Protein AF-A0A8T4P2S6-F1 (afdb_monomer_lite)

Structure (mmCIF, N/CA/C/O backbone):
data_AF-A0A8T4P2S6-F1
#
_entry.id   AF-A0A8T4P2S6-F1
#
loop_
_atom_site.group_PDB
_atom_site.id
_atom_site.type_symbol
_atom_site.label_atom_id
_atom_site.label_alt_id
_atom_site.label_comp_id
_atom_site.label_asym_id
_atom_site.label_entity_id
_atom_site.label_seq_id
_atom_site.pdbx_PDB_ins_code
_atom_site.Cartn_x
_atom_site.Cartn_y
_atom_site.Cartn_z
_atom_site.occupancy
_atom_site.B_iso_or_equiv
_atom_site.auth_seq_id
_atom_site.auth_comp_id
_atom_site.auth_asym_id
_atom_site.auth_atom_id
_atom_site.pdbx_PDB_model_num
ATOM 1 N N . MET A 1 1 ? 9.655 13.854 -44.302 1.00 49.25 1 MET A N 1
ATOM 2 C CA . MET A 1 1 ? 9.286 13.440 -42.933 1.00 49.25 1 MET A CA 1
ATOM 3 C C . MET A 1 1 ? 10.532 13.595 -42.087 1.00 49.25 1 MET A C 1
ATOM 5 O O . MET A 1 1 ? 11.585 13.155 -42.542 1.00 49.25 1 MET A O 1
ATOM 9 N N . LYS A 1 2 ? 10.477 14.358 -40.995 1.00 41.34 2 LYS A N 1
ATOM 10 C CA . LYS A 1 2 ? 11.688 14.707 -40.247 1.00 41.34 2 LYS A CA 1
ATOM 11 C C . LYS A 1 2 ? 11.998 13.575 -39.252 1.00 41.34 2 LYS A C 1
ATOM 13 O O . LYS A 1 2 ? 11.067 12.975 -38.727 1.00 41.34 2 LYS A O 1
ATOM 18 N N . PRO A 1 3 ? 13.275 13.255 -38.982 1.00 55.56 3 PRO A N 1
ATOM 19 C CA . PRO A 1 3 ? 13.652 12.134 -38.108 1.00 55.56 3 PRO A CA 1
ATOM 20 C C . PRO A 1 3 ? 13.207 12.306 -36.641 1.00 55.56 3 PRO A C 1
ATOM 22 O O . PRO A 1 3 ? 13.249 11.355 -35.868 1.00 55.56 3 PRO A O 1
ATOM 25 N N . GLU A 1 4 ? 12.746 13.500 -36.269 1.00 52.81 4 GLU A N 1
ATOM 26 C CA . GLU A 1 4 ? 12.173 13.837 -34.961 1.00 52.81 4 GLU A CA 1
ATOM 27 C C . GLU A 1 4 ? 10.780 13.220 -34.707 1.00 52.81 4 GLU A C 1
ATOM 29 O O . GLU A 1 4 ? 10.389 13.069 -33.550 1.00 52.81 4 GLU A O 1
ATOM 34 N N . ASP A 1 5 ? 10.082 12.741 -35.745 1.00 48.00 5 ASP A N 1
ATOM 35 C CA . ASP A 1 5 ? 8.752 12.118 -35.619 1.00 48.00 5 ASP A CA 1
ATOM 36 C C . ASP A 1 5 ? 8.790 10.681 -35.039 1.00 48.00 5 ASP A C 1
ATOM 38 O O . ASP A 1 5 ? 7.753 10.127 -34.676 1.00 48.00 5 ASP A O 1
ATOM 42 N N . PHE A 1 6 ? 9.974 10.065 -34.902 1.00 50.38 6 PHE A N 1
ATOM 43 C CA . PHE A 1 6 ? 10.135 8.715 -34.332 1.00 50.38 6 PHE A CA 1
ATOM 44 C C . PHE A 1 6 ? 10.319 8.697 -32.805 1.00 50.38 6 PHE A C 1
ATOM 46 O O . PHE A 1 6 ? 10.401 7.625 -32.206 1.00 50.38 6 PHE A O 1
ATOM 53 N N . LEU A 1 7 ? 10.342 9.859 -32.145 1.00 44.91 7 LEU A N 1
ATOM 54 C CA . LEU A 1 7 ? 10.427 9.965 -30.684 1.00 44.91 7 LEU A CA 1
ATOM 55 C C . LEU A 1 7 ? 9.043 9.853 -30.032 1.00 44.91 7 LEU A C 1
ATOM 57 O O . LEU A 1 7 ? 8.624 10.706 -29.254 1.00 44.91 7 LEU A O 1
ATOM 61 N N . HIS A 1 8 ? 8.309 8.785 -30.326 1.00 44.59 8 HIS A N 1
ATOM 62 C CA . HIS A 1 8 ? 7.181 8.401 -29.486 1.00 44.59 8 HIS A CA 1
ATOM 63 C C . HIS A 1 8 ? 7.714 7.567 -28.325 1.00 44.59 8 HIS A C 1
ATOM 65 O O . HIS A 1 8 ? 7.763 6.340 -28.369 1.00 44.59 8 HIS A O 1
ATOM 71 N N . ASN A 1 9 ? 8.128 8.261 -27.264 1.00 54.31 9 ASN A N 1
ATOM 72 C CA . ASN A 1 9 ? 8.286 7.660 -25.949 1.00 54.31 9 ASN A CA 1
ATOM 73 C C . ASN A 1 9 ? 6.871 7.320 -25.453 1.00 54.31 9 ASN A C 1
ATOM 75 O O . ASN A 1 9 ? 6.226 8.116 -24.772 1.00 54.31 9 ASN A O 1
ATOM 79 N N . VAL A 1 10 ? 6.327 6.189 -25.910 1.00 50.19 10 VAL A N 1
ATOM 80 C CA . VAL A 1 10 ? 4.981 5.753 -25.538 1.00 50.19 10 VAL A CA 1
ATOM 81 C C . VAL A 1 10 ? 5.060 5.201 -24.119 1.00 50.19 10 VAL A C 1
ATOM 83 O O . VAL A 1 10 ? 5.056 3.991 -23.897 1.00 50.19 10 VAL A O 1
ATOM 86 N N . GLU A 1 11 ? 5.099 6.095 -23.132 1.00 55.31 11 GLU A N 1
ATOM 87 C CA . GLU A 1 11 ? 4.512 5.801 -21.831 1.00 55.31 11 GLU A CA 1
ATOM 88 C C . GLU A 1 11 ? 3.022 5.554 -22.084 1.00 55.31 11 GLU A C 1
ATOM 90 O O . GLU A 1 11 ? 2.208 6.457 -21.935 1.00 55.31 11 GLU A O 1
ATOM 95 N N . ALA A 1 12 ? 2.643 4.366 -22.564 1.00 56.56 12 ALA A N 1
ATOM 96 C CA . ALA A 1 12 ? 1.239 4.035 -22.748 1.00 56.56 12 ALA A CA 1
ATOM 97 C C . ALA A 1 12 ? 0.622 4.029 -21.344 1.00 56.56 12 ALA A C 1
ATOM 99 O O . ALA A 1 12 ? 0.983 3.152 -20.544 1.00 56.56 12 ALA A O 1
ATOM 100 N N . PRO A 1 13 ? -0.262 4.985 -20.996 1.00 57.50 13 PRO A N 1
ATOM 101 C CA . PRO A 1 13 ? -0.948 4.919 -19.726 1.00 57.50 13 PRO A CA 1
ATOM 102 C C . PRO A 1 13 ? -1.874 3.709 -19.805 1.00 57.50 13 PRO A C 1
ATOM 104 O O . PRO A 1 13 ? -2.913 3.728 -20.460 1.00 57.50 13 PRO A O 1
ATOM 107 N N . THR A 1 14 ? -1.477 2.610 -19.173 1.00 63.12 14 THR A N 1
ATOM 108 C CA . THR A 1 14 ? -2.424 1.529 -18.905 1.00 63.12 14 THR A CA 1
ATOM 109 C C . THR A 1 14 ? -3.466 2.031 -17.907 1.00 63.12 14 THR A C 1
ATOM 111 O O . THR A 1 14 ? -3.166 2.913 -17.100 1.00 63.12 14 THR A O 1
ATOM 114 N N . MET A 1 15 ? -4.693 1.507 -17.993 1.00 72.56 15 MET A N 1
ATOM 115 C CA . MET A 1 15 ? -5.820 1.967 -17.177 1.00 72.56 15 MET A CA 1
ATOM 116 C C . MET A 1 15 ? -5.438 2.103 -15.701 1.00 72.56 15 MET A C 1
ATOM 118 O O . MET A 1 15 ? -4.936 1.160 -15.087 1.00 72.56 15 MET A O 1
ATOM 122 N N . THR A 1 16 ? -5.709 3.276 -15.133 1.00 80.56 16 THR A N 1
ATOM 123 C CA . THR A 1 16 ? -5.624 3.476 -13.689 1.00 80.56 16 THR A CA 1
ATOM 124 C C . THR A 1 16 ? -6.769 2.719 -13.030 1.00 80.56 16 THR A C 1
ATOM 126 O O . THR A 1 16 ? -7.933 2.928 -13.373 1.00 80.56 16 THR A O 1
ATOM 129 N N . VAL A 1 17 ? -6.443 1.850 -12.079 1.00 83.81 17 VAL A N 1
ATOM 130 C CA . VAL A 1 17 ? -7.435 1.115 -11.293 1.00 83.81 17 VAL A CA 1
ATOM 131 C C . VAL A 1 17 ? -7.652 1.855 -9.981 1.00 83.81 17 VAL A C 1
ATOM 133 O O . VAL A 1 17 ? -6.693 2.179 -9.280 1.00 83.81 17 VAL A O 1
ATOM 136 N N . TYR A 1 18 ? -8.917 2.107 -9.656 1.00 86.25 18 TYR A N 1
ATOM 137 C CA . TYR A 1 18 ? -9.332 2.717 -8.399 1.00 86.25 18 TYR A CA 1
ATOM 138 C C . TYR A 1 18 ? -10.135 1.704 -7.592 1.00 86.25 18 TYR A C 1
ATOM 140 O O . TYR A 1 18 ? -11.139 1.180 -8.071 1.00 86.25 18 TYR A O 1
ATOM 148 N N . VAL A 1 19 ? -9.709 1.454 -6.359 1.00 86.50 19 VAL A N 1
ATOM 149 C CA . VAL A 1 19 ? -10.436 0.628 -5.395 1.00 86.50 19 VAL A CA 1
ATOM 150 C C . VAL A 1 19 ? -10.801 1.507 -4.213 1.00 86.50 19 VAL A C 1
ATOM 152 O O . VAL A 1 19 ? -9.934 2.117 -3.593 1.00 86.50 19 VAL A O 1
ATOM 155 N N . GLN A 1 20 ? -12.092 1.585 -3.905 1.00 88.00 20 GLN A N 1
ATOM 156 C CA . GLN A 1 20 ? -12.589 2.294 -2.732 1.00 88.00 20 GLN A CA 1
ATOM 157 C C . GLN A 1 20 ? -13.240 1.288 -1.795 1.00 88.00 20 GLN A C 1
ATOM 159 O O . GLN A 1 20 ? -14.138 0.547 -2.191 1.00 88.00 20 GLN A O 1
ATOM 164 N N . TYR A 1 21 ? -12.796 1.277 -0.546 1.00 88.25 21 TYR A N 1
ATOM 165 C CA . TYR A 1 21 ? -13.341 0.421 0.494 1.00 88.25 21 TYR A CA 1
ATOM 166 C C . TYR A 1 21 ? -13.721 1.255 1.714 1.00 88.25 21 TYR A C 1
ATOM 168 O O . TYR A 1 21 ? -13.020 2.192 2.096 1.00 88.25 21 TYR A O 1
ATOM 176 N N . LYS A 1 22 ? -14.849 0.914 2.335 1.00 88.94 22 LYS A N 1
ATOM 177 C CA . LYS A 1 22 ? -15.329 1.532 3.572 1.00 88.94 22 LYS A CA 1
ATOM 178 C C . LYS A 1 22 ? -15.725 0.424 4.530 1.00 88.94 22 LYS A C 1
ATOM 180 O O . LYS A 1 22 ? -16.685 -0.294 4.270 1.00 88.94 22 LYS A O 1
ATOM 185 N N . GLY A 1 23 ? -15.021 0.315 5.649 1.00 88.00 23 GLY A N 1
ATOM 186 C CA . GLY A 1 23 ? -15.255 -0.777 6.582 1.00 88.00 23 GLY A CA 1
ATOM 187 C C . GLY A 1 23 ? -14.229 -0.841 7.698 1.00 88.00 23 GLY A C 1
ATOM 188 O O . GLY A 1 23 ? -13.544 0.139 7.992 1.00 88.00 23 GLY A O 1
ATOM 189 N N . VAL A 1 24 ? -14.173 -2.010 8.326 1.00 86.44 24 VAL A N 1
ATOM 190 C CA . VAL A 1 24 ? -13.129 -2.381 9.280 1.00 86.44 24 VAL A CA 1
ATOM 191 C C . VAL A 1 24 ? -12.085 -3.199 8.527 1.00 86.44 24 VAL A C 1
ATOM 193 O O . VAL A 1 24 ? -12.445 -4.032 7.692 1.00 86.44 24 VAL A O 1
ATOM 196 N N . PHE A 1 25 ? -10.815 -2.917 8.774 1.00 85.69 25 PHE A N 1
ATOM 197 C CA . PHE A 1 25 ? -9.672 -3.551 8.134 1.00 85.69 25 PHE A CA 1
ATOM 198 C C . PHE A 1 25 ? -8.473 -3.564 9.084 1.00 85.69 25 PHE A C 1
ATOM 200 O O . PHE A 1 25 ? -8.347 -2.725 9.978 1.00 85.69 25 PHE A O 1
ATOM 207 N N . ASP A 1 26 ? -7.582 -4.523 8.877 1.00 86.00 26 ASP A N 1
ATOM 208 C CA . ASP A 1 26 ? -6.277 -4.551 9.521 1.00 86.00 26 ASP A CA 1
ATOM 209 C C . ASP A 1 26 ? -5.246 -3.932 8.567 1.00 86.00 26 ASP A C 1
ATOM 211 O O . ASP A 1 26 ? -5.060 -4.401 7.443 1.00 86.00 26 ASP A O 1
ATOM 215 N N . MET A 1 27 ? -4.606 -2.841 8.997 1.00 81.12 27 MET A N 1
ATOM 216 C CA . MET A 1 27 ? -3.602 -2.148 8.186 1.00 81.12 27 MET A CA 1
ATOM 217 C C . MET A 1 27 ? -2.355 -3.003 7.968 1.00 81.12 27 MET A C 1
ATOM 219 O O . MET A 1 27 ? -1.780 -2.953 6.884 1.00 81.12 27 MET A O 1
ATOM 223 N N . GLN A 1 28 ? -1.954 -3.796 8.965 1.00 84.69 28 GLN A N 1
ATOM 224 C CA . GLN A 1 28 ? -0.780 -4.660 8.864 1.00 84.69 28 GLN A CA 1
ATOM 225 C C . GLN A 1 28 ? -1.002 -5.725 7.785 1.00 84.69 28 GLN A C 1
ATOM 227 O O . GLN A 1 28 ? -0.194 -5.870 6.870 1.00 84.69 28 GLN A O 1
ATOM 232 N N . GLU A 1 29 ? -2.151 -6.398 7.844 1.00 86.50 29 GLU A N 1
ATOM 233 C CA . GLU A 1 29 ? -2.535 -7.437 6.883 1.00 86.50 29 GLU A CA 1
ATOM 234 C C . GLU A 1 29 ? -2.699 -6.874 5.463 1.00 86.50 29 GLU A C 1
ATOM 236 O O . GLU A 1 29 ? -2.297 -7.508 4.484 1.00 86.50 29 GLU A O 1
ATOM 241 N N . LEU A 1 30 ? -3.237 -5.655 5.333 1.00 84.94 30 LEU A N 1
ATOM 242 C CA . LEU A 1 30 ? -3.338 -4.966 4.047 1.00 84.94 30 LEU A CA 1
ATOM 243 C C . LEU A 1 30 ? -1.954 -4.729 3.425 1.00 84.94 30 LEU A C 1
ATOM 245 O O . LEU A 1 30 ? -1.763 -5.023 2.243 1.00 84.94 30 LEU A O 1
ATOM 249 N N . TYR A 1 31 ? -0.984 -4.228 4.199 1.00 83.31 31 TYR A N 1
ATOM 250 C CA . TYR A 1 31 ? 0.376 -4.009 3.698 1.00 83.31 31 TYR A CA 1
ATOM 251 C C . TYR A 1 31 ? 1.063 -5.307 3.299 1.00 83.31 31 TYR A C 1
ATOM 253 O O . TYR A 1 31 ? 1.660 -5.370 2.223 1.00 83.31 31 TYR A O 1
ATOM 261 N N . GLU A 1 32 ? 0.950 -6.342 4.129 1.00 87.75 32 GLU A N 1
ATOM 262 C CA . GLU A 1 32 ? 1.520 -7.660 3.849 1.00 87.75 32 GLU A CA 1
ATOM 263 C C . GLU A 1 32 ? 0.927 -8.257 2.574 1.00 87.75 32 GLU A C 1
ATOM 265 O O . GLU A 1 32 ? 1.673 -8.677 1.692 1.00 87.75 32 GLU A O 1
ATOM 270 N N . THR A 1 33 ? -0.395 -8.180 2.406 1.00 87.88 33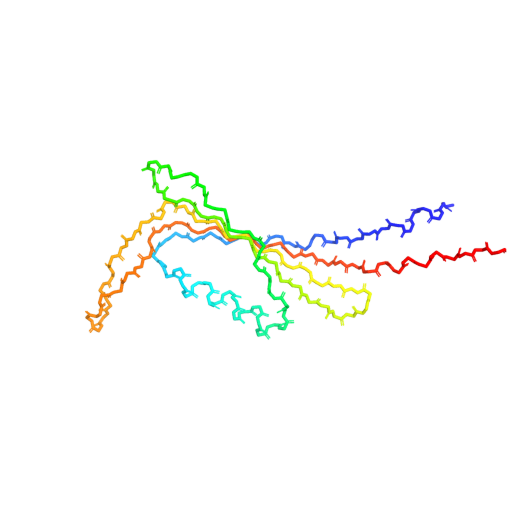 THR A N 1
ATOM 271 C CA . THR A 1 33 ? -1.085 -8.678 1.207 1.00 87.88 33 THR A CA 1
ATOM 272 C C . THR A 1 33 ? -0.603 -7.970 -0.061 1.00 87.88 33 THR A C 1
ATOM 274 O O . THR A 1 33 ? -0.366 -8.611 -1.087 1.00 87.88 33 THR A O 1
ATOM 277 N N . ILE A 1 34 ? -0.423 -6.646 -0.009 1.00 84.88 34 ILE A N 1
ATOM 278 C CA . ILE A 1 34 ? 0.060 -5.859 -1.153 1.00 84.88 34 ILE A CA 1
ATOM 279 C C . ILE A 1 34 ? 1.524 -6.195 -1.458 1.00 84.88 34 ILE A C 1
ATOM 281 O O . ILE A 1 34 ? 1.877 -6.437 -2.616 1.00 84.88 34 ILE A O 1
ATOM 285 N N . ALA A 1 35 ? 2.375 -6.249 -0.433 1.00 83.81 35 ALA A N 1
ATOM 286 C CA . ALA A 1 35 ? 3.783 -6.595 -0.586 1.00 83.81 35 ALA A CA 1
ATOM 287 C C . ALA A 1 35 ? 3.956 -8.014 -1.151 1.00 83.81 35 ALA A C 1
ATOM 289 O O . ALA A 1 35 ? 4.741 -8.224 -2.081 1.00 83.81 35 ALA A O 1
ATOM 290 N N . ASP A 1 36 ? 3.186 -8.977 -0.647 1.00 87.56 36 ASP A N 1
ATOM 291 C CA . ASP A 1 36 ? 3.205 -10.363 -1.100 1.00 87.56 36 ASP A CA 1
ATOM 292 C C . ASP A 1 36 ? 2.683 -10.500 -2.530 1.00 87.56 36 ASP A C 1
ATOM 294 O O . ASP A 1 36 ? 3.290 -11.223 -3.324 1.00 87.56 36 ASP A O 1
ATOM 298 N N . PHE A 1 37 ? 1.641 -9.755 -2.913 1.00 85.94 37 PHE A N 1
ATOM 299 C CA . PHE A 1 37 ? 1.162 -9.714 -4.296 1.00 85.94 37 PHE A CA 1
ATOM 300 C C . PHE A 1 37 ? 2.277 -9.302 -5.271 1.00 85.94 37 PHE A C 1
ATOM 302 O O . PHE A 1 37 ? 2.519 -9.983 -6.275 1.00 85.94 37 PHE A O 1
ATOM 309 N N . PHE A 1 38 ? 3.014 -8.228 -4.967 1.00 84.81 38 PHE A N 1
ATOM 310 C CA . PHE A 1 38 ? 4.123 -7.783 -5.817 1.00 84.81 38 PHE A CA 1
ATOM 311 C C . PHE A 1 38 ? 5.320 -8.741 -5.779 1.00 84.81 38 PHE A C 1
ATOM 313 O O . PHE A 1 38 ? 5.922 -9.005 -6.829 1.00 84.81 38 PHE A O 1
ATOM 320 N N . ARG A 1 39 ? 5.623 -9.326 -4.614 1.00 85.44 39 ARG A N 1
ATOM 321 C CA . ARG A 1 39 ? 6.696 -10.318 -4.451 1.00 85.44 39 ARG A CA 1
ATOM 322 C C . ARG A 1 39 ? 6.424 -11.582 -5.271 1.00 85.44 39 ARG A C 1
ATOM 324 O O . ARG A 1 39 ? 7.292 -12.008 -6.031 1.00 85.44 39 ARG A O 1
ATOM 331 N N . GLN A 1 40 ? 5.213 -12.138 -5.197 1.00 88.38 40 GLN A N 1
ATOM 332 C CA . GLN A 1 40 ? 4.797 -13.318 -5.971 1.00 88.38 40 GLN A CA 1
ATOM 333 C C . GLN A 1 40 ? 4.873 -13.070 -7.484 1.00 88.38 40 GLN A C 1
ATOM 335 O O . GLN A 1 40 ? 5.229 -13.958 -8.259 1.00 88.38 40 GLN A O 1
ATOM 340 N N . LYS A 1 41 ? 4.590 -11.838 -7.921 1.00 83.94 41 LYS A N 1
ATOM 341 C CA . LYS A 1 41 ? 4.666 -11.428 -9.331 1.00 83.94 41 LYS A CA 1
ATOM 342 C C . LYS A 1 41 ? 6.082 -11.042 -9.794 1.00 83.94 41 LYS A C 1
ATOM 344 O O . LYS A 1 41 ? 6.239 -10.613 -10.943 1.00 83.94 41 LYS A O 1
ATOM 349 N N . LYS A 1 42 ? 7.100 -11.234 -8.942 1.00 84.31 42 LYS A N 1
ATOM 350 C CA . LYS A 1 42 ? 8.521 -10.919 -9.184 1.00 84.31 42 LYS A CA 1
ATOM 351 C C . LYS A 1 42 ? 8.78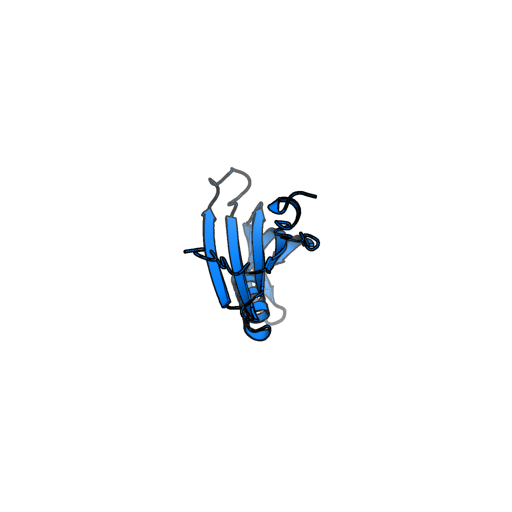4 -9.437 -9.481 1.00 84.31 42 LYS A C 1
ATOM 353 O O . LYS A 1 42 ? 9.691 -9.108 -10.245 1.00 84.31 42 LYS A O 1
ATOM 358 N N . PHE A 1 43 ? 7.990 -8.537 -8.904 1.00 85.06 43 PHE A N 1
ATOM 359 C CA . PHE A 1 43 ? 8.290 -7.108 -8.933 1.00 85.06 43 PHE A CA 1
ATOM 360 C C . PHE A 1 43 ? 9.254 -6.756 -7.796 1.00 85.06 43 PHE A C 1
ATOM 362 O O . PHE A 1 43 ? 9.144 -7.272 -6.685 1.00 85.06 43 PHE A O 1
ATOM 369 N N . LYS A 1 44 ? 10.188 -5.845 -8.066 1.00 83.12 44 LYS A N 1
ATOM 370 C CA . LYS A 1 44 ? 10.973 -5.168 -7.034 1.00 83.12 44 LYS A CA 1
ATOM 371 C C . LYS A 1 44 ? 10.094 -4.090 -6.412 1.00 83.12 44 LYS A C 1
ATOM 373 O O . LYS A 1 44 ? 9.718 -3.148 -7.104 1.00 83.12 44 LYS A O 1
ATOM 378 N N . PHE A 1 45 ? 9.738 -4.267 -5.147 1.00 82.12 45 PHE A N 1
ATOM 379 C CA . PHE A 1 45 ? 8.860 -3.369 -4.407 1.00 82.12 45 PHE A CA 1
ATOM 380 C C . PHE A 1 45 ? 9.685 -2.329 -3.645 1.00 82.12 45 PHE A C 1
ATOM 382 O O . PHE A 1 45 ? 10.594 -2.686 -2.898 1.00 82.12 45 PHE A O 1
ATOM 389 N N . TYR A 1 46 ? 9.367 -1.057 -3.848 1.00 82.88 46 TYR A N 1
ATOM 390 C CA . TYR A 1 46 ? 10.015 0.089 -3.230 1.00 82.88 46 TYR A CA 1
ATOM 391 C C . TYR A 1 46 ? 8.964 0.940 -2.524 1.00 82.88 46 TYR A C 1
ATOM 393 O O . TYR A 1 46 ? 7.985 1.377 -3.129 1.00 82.88 46 TYR A O 1
ATOM 401 N N . GLU A 1 47 ? 9.180 1.213 -1.247 1.00 80.50 47 GLU A N 1
ATOM 402 C CA . GLU A 1 47 ? 8.388 2.186 -0.504 1.00 80.50 47 GLU A CA 1
ATOM 403 C C . GLU A 1 47 ? 8.965 3.578 -0.766 1.00 80.50 47 GLU A C 1
ATOM 405 O O . GLU A 1 47 ? 10.121 3.851 -0.442 1.00 80.50 47 GLU A O 1
ATOM 410 N N . LYS A 1 48 ? 8.199 4.443 -1.438 1.00 76.88 48 LYS A N 1
ATOM 411 C CA . LYS A 1 48 ? 8.691 5.762 -1.855 1.00 76.88 48 LYS A CA 1
ATOM 412 C C . LYS A 1 48 ? 8.444 6.829 -0.811 1.00 76.88 48 LYS A C 1
ATOM 414 O O . LYS A 1 48 ? 9.332 7.631 -0.533 1.00 76.88 48 LYS A O 1
ATOM 419 N N . GLN A 1 49 ? 7.221 6.904 -0.300 1.00 75.12 49 GLN A N 1
ATOM 420 C CA . GLN A 1 49 ? 6.853 7.989 0.593 1.00 75.12 49 GLN A CA 1
ATOM 421 C C . GLN A 1 49 ? 5.653 7.631 1.450 1.00 75.12 49 GLN A C 1
ATOM 423 O O . GLN A 1 49 ? 4.582 7.328 0.927 1.00 75.12 49 GLN A O 1
ATOM 428 N N . ASN A 1 50 ? 5.821 7.823 2.754 1.00 72.31 50 ASN A N 1
ATOM 429 C CA . ASN A 1 50 ? 4.727 7.861 3.709 1.00 72.31 50 ASN A CA 1
ATOM 430 C C . ASN A 1 50 ? 4.490 9.316 4.088 1.00 72.31 50 ASN A C 1
ATOM 432 O O . ASN A 1 50 ? 5.360 9.977 4.659 1.00 72.31 50 ASN A O 1
ATOM 436 N N . ARG A 1 51 ? 3.322 9.841 3.729 1.00 69.38 51 ARG A N 1
ATOM 437 C CA . ARG A 1 51 ? 2.893 11.182 4.111 1.00 69.38 51 ARG A CA 1
ATOM 438 C C . ARG A 1 51 ? 1.765 11.045 5.122 1.00 69.38 51 ARG A C 1
ATOM 440 O O . ARG A 1 51 ? 0.634 10.727 4.769 1.00 69.38 51 ARG A O 1
ATOM 447 N N . LEU A 1 52 ? 2.077 11.353 6.376 1.00 66.06 52 LEU A N 1
ATOM 448 C CA . LEU A 1 52 ? 1.061 11.630 7.381 1.00 66.06 52 LEU A CA 1
ATOM 449 C C . LEU A 1 52 ? 0.492 13.025 7.094 1.00 66.06 52 LEU A C 1
ATOM 451 O O . LEU A 1 52 ? 1.219 14.022 7.149 1.00 66.06 52 LEU A O 1
ATOM 455 N N . ARG A 1 53 ? -0.787 13.108 6.725 1.00 64.25 53 ARG A N 1
ATOM 456 C CA . ARG A 1 53 ? -1.467 14.402 6.589 1.00 64.25 53 ARG A CA 1
ATOM 457 C C . ARG A 1 53 ? -1.803 14.909 7.992 1.00 64.25 53 ARG A C 1
ATOM 459 O O . ARG A 1 53 ? -1.991 14.121 8.917 1.00 64.25 53 ARG A O 1
ATOM 466 N N . ARG A 1 54 ? -1.806 16.239 8.173 1.00 57.78 54 ARG A N 1
ATOM 467 C CA . ARG A 1 54 ? -2.070 16.853 9.486 1.00 57.78 54 ARG A CA 1
ATOM 468 C C . ARG A 1 54 ? -3.373 16.285 10.060 1.00 57.78 54 ARG A C 1
ATOM 470 O O . ARG A 1 54 ? -4.356 16.248 9.319 1.00 57.78 54 ARG A O 1
ATOM 477 N N . PRO A 1 55 ? -3.390 15.883 11.342 1.00 57.25 55 PRO A N 1
ATOM 478 C CA . PRO A 1 55 ? -4.587 15.350 11.968 1.00 57.25 55 PRO A CA 1
ATOM 479 C C . PRO A 1 55 ? -5.687 16.410 11.903 1.00 57.25 55 PRO A C 1
ATOM 481 O O . PRO A 1 55 ? -5.565 17.500 12.462 1.00 57.25 55 PRO A O 1
ATOM 484 N N . SER A 1 56 ? -6.731 16.098 11.147 1.00 59.47 56 SER A N 1
ATOM 485 C CA . SER A 1 56 ? -7.966 16.866 11.104 1.00 59.47 56 SER A CA 1
ATOM 486 C C . SER A 1 56 ? -8.842 16.407 12.277 1.00 59.47 56 SER A C 1
ATOM 488 O O . SER A 1 56 ? -8.719 15.253 12.697 1.00 59.47 56 SER A O 1
ATOM 490 N N . PRO A 1 57 ? -9.765 17.230 12.811 1.00 63.09 57 PRO A N 1
ATOM 491 C CA . PRO A 1 57 ? -10.718 16.794 13.841 1.00 63.09 57 PRO A CA 1
ATOM 492 C C . PRO A 1 57 ? -11.562 15.560 13.453 1.00 63.09 57 PRO A C 1
ATOM 494 O O . PRO A 1 57 ? -12.207 14.964 14.312 1.00 63.09 57 PRO A O 1
ATOM 497 N N . PHE A 1 58 ? -11.552 15.157 12.179 1.00 59.97 58 PHE A N 1
ATOM 498 C CA . PHE A 1 58 ? -12.273 13.994 11.659 1.00 59.97 58 PHE A CA 1
ATOM 499 C C . PHE A 1 58 ? -11.471 12.677 11.685 1.00 59.97 58 PHE A C 1
ATOM 501 O O . PHE A 1 58 ? -12.076 11.605 11.616 1.00 59.97 58 PHE A O 1
ATOM 508 N N . GLY A 1 59 ? -10.148 12.731 11.884 1.00 61.03 59 GLY A N 1
ATOM 509 C CA . GLY A 1 59 ? -9.282 11.554 11.989 1.00 61.03 59 GLY A CA 1
ATOM 510 C C . GLY A 1 59 ? -7.862 11.791 11.471 1.00 61.03 59 GLY A C 1
ATOM 511 O O . GLY A 1 59 ? -7.544 12.844 10.911 1.00 61.03 59 GLY A O 1
ATOM 512 N N . ALA A 1 60 ? -6.998 10.792 11.663 1.00 67.19 60 ALA A N 1
ATOM 513 C CA . ALA A 1 60 ? -5.690 10.750 11.019 1.00 67.19 60 ALA A CA 1
ATOM 514 C C . ALA A 1 60 ? -5.854 10.313 9.555 1.00 67.19 60 ALA A C 1
ATOM 516 O O . ALA A 1 60 ? -6.527 9.322 9.267 1.00 67.19 60 ALA A O 1
ATOM 517 N N . GLU A 1 61 ? -5.238 11.062 8.646 1.00 74.00 61 GLU A N 1
ATOM 518 C CA . GLU A 1 61 ? -5.164 10.738 7.224 1.00 74.00 61 GLU A CA 1
ATOM 519 C C . GLU A 1 61 ? -3.738 10.304 6.892 1.00 74.00 61 GLU A C 1
ATOM 521 O O . GLU A 1 61 ? -2.767 10.998 7.220 1.00 74.00 61 GLU A O 1
ATOM 526 N N . LEU A 1 62 ? -3.606 9.164 6.223 1.00 78.81 62 LEU A N 1
ATOM 527 C CA . LEU A 1 62 ? -2.314 8.570 5.919 1.00 78.81 62 LEU A CA 1
ATOM 528 C C . LEU A 1 62 ? -2.257 8.218 4.435 1.00 78.81 62 LEU A C 1
ATOM 530 O O . LEU A 1 62 ? -3.147 7.553 3.913 1.00 78.81 62 LEU A O 1
ATOM 534 N N . ALA A 1 63 ? -1.219 8.697 3.755 1.00 79.62 63 ALA A N 1
ATOM 535 C CA . ALA A 1 63 ? -0.968 8.393 2.355 1.00 79.62 63 ALA A CA 1
ATOM 536 C C . ALA A 1 63 ? 0.339 7.605 2.228 1.00 79.62 63 ALA A C 1
ATOM 538 O O . ALA A 1 63 ? 1.393 8.073 2.668 1.00 79.62 63 ALA A O 1
ATOM 539 N N . HIS A 1 64 ? 0.265 6.432 1.610 1.00 81.94 64 HIS A N 1
ATOM 540 C CA . HIS A 1 64 ? 1.399 5.561 1.329 1.00 81.94 64 HIS A CA 1
ATOM 541 C C . HIS A 1 64 ? 1.590 5.416 -0.169 1.00 81.94 64 HIS A C 1
ATOM 543 O O . HIS A 1 64 ? 0.691 4.975 -0.881 1.00 81.94 64 HIS A O 1
ATOM 549 N N . ASN A 1 65 ? 2.791 5.742 -0.633 1.00 83.81 65 ASN A N 1
ATOM 550 C CA . ASN A 1 65 ? 3.181 5.579 -2.022 1.00 83.81 65 ASN A CA 1
ATOM 551 C C . ASN A 1 65 ? 4.185 4.443 -2.156 1.00 83.81 65 ASN A C 1
ATOM 553 O O . ASN A 1 65 ? 5.316 4.526 -1.664 1.00 83.81 65 ASN A O 1
ATOM 557 N N . PHE A 1 66 ? 3.780 3.424 -2.902 1.00 85.00 66 PHE A N 1
ATOM 558 C CA . PHE A 1 66 ? 4.607 2.294 -3.281 1.00 85.00 66 PHE A CA 1
ATOM 559 C C . PHE A 1 66 ? 4.891 2.315 -4.774 1.00 85.00 66 PHE A C 1
ATOM 561 O O . PHE A 1 66 ? 4.044 2.675 -5.593 1.00 85.00 66 PHE A O 1
ATOM 568 N N . GLU A 1 67 ? 6.086 1.876 -5.133 1.00 85.44 67 GLU A N 1
ATOM 569 C CA . GLU A 1 67 ? 6.507 1.697 -6.509 1.00 85.44 67 GLU A CA 1
ATOM 570 C C . GLU A 1 67 ? 7.032 0.277 -6.698 1.00 85.44 67 GLU A C 1
ATOM 572 O O . GLU A 1 67 ? 7.970 -0.157 -6.039 1.00 85.44 67 GLU A O 1
ATOM 577 N N . ALA A 1 68 ? 6.434 -0.457 -7.623 1.00 84.38 68 ALA A N 1
ATOM 578 C CA . ALA A 1 68 ? 6.831 -1.802 -7.980 1.00 84.38 68 ALA A CA 1
ATOM 579 C C . ALA A 1 68 ? 7.393 -1.803 -9.404 1.00 84.38 68 ALA A C 1
ATOM 581 O O . ALA A 1 68 ? 6.698 -1.454 -10.358 1.00 84.38 68 ALA A O 1
ATOM 582 N N . ARG A 1 69 ? 8.655 -2.211 -9.562 1.00 83.88 69 ARG A N 1
ATOM 583 C CA . ARG A 1 69 ? 9.346 -2.252 -10.859 1.00 83.88 69 ARG A CA 1
ATOM 584 C C . ARG A 1 69 ? 9.649 -3.678 -11.277 1.00 83.88 69 ARG A C 1
ATOM 586 O O . ARG A 1 69 ? 10.152 -4.472 -10.483 1.00 83.88 69 ARG A O 1
ATOM 593 N N . ARG A 1 70 ? 9.398 -4.013 -12.538 1.00 83.56 70 ARG A N 1
ATOM 594 C CA . ARG A 1 70 ? 9.777 -5.302 -13.121 1.00 83.56 70 ARG A CA 1
ATOM 595 C C . ARG A 1 70 ? 10.391 -5.099 -14.494 1.00 83.56 70 ARG A C 1
ATOM 597 O O . ARG A 1 70 ? 9.695 -4.763 -15.450 1.00 83.56 70 ARG A O 1
ATOM 604 N N . LYS A 1 71 ? 11.687 -5.384 -14.589 1.00 80.56 71 LYS A N 1
ATOM 605 C CA . LYS A 1 71 ? 12.397 -5.484 -15.861 1.00 80.56 71 LYS A CA 1
ATOM 606 C C . LYS A 1 71 ? 11.999 -6.796 -16.535 1.00 80.56 71 LYS A C 1
ATOM 608 O O . LYS A 1 71 ? 12.114 -7.850 -15.911 1.00 80.56 71 LYS A O 1
ATOM 613 N N . VAL A 1 72 ? 11.468 -6.725 -17.753 1.00 77.00 72 VAL A N 1
ATOM 614 C CA . VAL A 1 72 ? 11.080 -7.922 -18.519 1.00 77.00 72 VAL A CA 1
ATOM 615 C C . VAL A 1 72 ? 12.086 -8.169 -19.639 1.00 77.00 72 VAL A C 1
ATOM 617 O O . VAL A 1 72 ? 12.533 -9.298 -19.790 1.00 77.00 72 VAL A O 1
ATOM 620 N N . GLU A 1 73 ? 12.525 -7.113 -20.325 1.00 74.81 73 GLU A N 1
ATOM 621 C CA . GLU A 1 73 ? 13.637 -7.149 -21.283 1.00 74.81 73 GLU A CA 1
ATOM 622 C C . GLU A 1 73 ? 14.548 -5.930 -21.079 1.00 74.81 73 GLU A C 1
ATOM 624 O O . GLU A 1 73 ? 14.217 -5.012 -20.326 1.00 74.81 73 GLU A O 1
ATOM 629 N N . ASP A 1 74 ? 15.701 -5.893 -21.751 1.00 69.62 74 ASP A N 1
ATOM 630 C CA . ASP A 1 74 ? 16.604 -4.734 -21.709 1.00 69.62 74 ASP A CA 1
ATOM 631 C C . ASP A 1 74 ? 15.966 -3.456 -22.262 1.00 69.62 74 ASP A C 1
ATOM 633 O O . ASP A 1 74 ? 16.310 -2.357 -21.830 1.00 69.62 74 ASP A O 1
ATOM 637 N N . TYR A 1 75 ? 14.981 -3.611 -23.146 1.00 62.62 75 TYR A N 1
ATOM 638 C CA . TYR A 1 75 ? 14.305 -2.511 -23.824 1.00 62.62 75 TYR A CA 1
ATOM 639 C C . TYR A 1 75 ? 12.971 -2.111 -23.193 1.00 62.62 75 TYR A C 1
ATOM 641 O O . TYR A 1 75 ? 12.397 -1.108 -23.610 1.00 62.62 75 TYR A O 1
ATOM 649 N N . TYR A 1 76 ? 12.434 -2.845 -22.208 1.00 72.81 76 TYR A N 1
ATOM 650 C CA . TYR A 1 76 ? 11.236 -2.387 -21.497 1.00 72.81 76 TYR A CA 1
ATOM 651 C C . TYR A 1 76 ? 11.144 -2.832 -20.033 1.00 72.81 76 TYR A C 1
ATOM 653 O O . TYR A 1 76 ? 11.356 -3.991 -19.663 1.00 72.81 76 TYR A O 1
ATOM 661 N N . GLU A 1 77 ? 10.725 -1.877 -19.206 1.00 79.06 77 GLU A N 1
ATOM 662 C CA . GLU A 1 77 ? 10.427 -2.026 -17.789 1.00 79.06 77 GLU A CA 1
ATOM 663 C C . GLU A 1 77 ? 8.939 -1.756 -17.531 1.00 79.06 77 GLU A C 1
ATOM 665 O O . GLU A 1 77 ? 8.318 -0.871 -18.121 1.00 79.06 77 GLU A O 1
ATOM 670 N N . TRP A 1 78 ? 8.354 -2.539 -16.629 1.00 80.38 78 TRP A N 1
ATOM 671 C CA . TRP A 1 78 ? 7.035 -2.275 -16.072 1.00 80.38 78 TRP A CA 1
ATOM 672 C C . TRP A 1 78 ? 7.183 -1.548 -14.749 1.00 80.38 78 TRP A C 1
ATOM 674 O O . TRP A 1 78 ? 7.802 -2.076 -13.824 1.00 80.38 78 TRP A O 1
ATOM 684 N N . VAL A 1 79 ? 6.564 -0.378 -14.647 1.00 83.50 79 VAL A N 1
ATOM 685 C CA . VAL A 1 79 ? 6.511 0.411 -13.419 1.00 83.50 79 VAL A CA 1
ATOM 686 C C . VAL A 1 79 ? 5.060 0.493 -12.971 1.00 83.50 79 VAL A C 1
ATOM 688 O O . VAL A 1 79 ? 4.190 0.949 -13.709 1.00 83.50 79 VAL A O 1
ATOM 691 N N . VAL A 1 80 ? 4.782 0.037 -11.757 1.00 83.62 80 VAL A N 1
ATOM 692 C CA . VAL A 1 80 ? 3.465 0.124 -11.129 1.00 83.62 80 VAL A CA 1
ATOM 693 C C . VAL A 1 80 ? 3.586 1.022 -9.912 1.00 83.62 80 VAL A C 1
ATOM 695 O O . VAL A 1 80 ? 4.349 0.733 -9.000 1.00 83.62 80 VAL A O 1
ATOM 698 N N . ASN A 1 81 ? 2.831 2.111 -9.895 1.00 85.88 81 ASN A N 1
ATOM 699 C CA . ASN A 1 81 ? 2.709 2.992 -8.745 1.00 85.88 81 ASN A CA 1
ATOM 700 C C . ASN A 1 81 ? 1.394 2.680 -8.036 1.00 85.88 81 ASN A C 1
ATOM 702 O O . ASN A 1 81 ? 0.342 2.655 -8.676 1.00 85.88 81 ASN A O 1
ATOM 706 N N . VAL A 1 82 ? 1.456 2.447 -6.731 1.00 84.81 82 VAL A N 1
ATOM 707 C CA . VAL A 1 82 ? 0.289 2.230 -5.877 1.00 84.81 82 VAL A CA 1
ATOM 708 C C . VAL A 1 82 ? 0.267 3.326 -4.826 1.00 84.81 82 VAL A C 1
ATOM 710 O O . VAL A 1 82 ? 1.185 3.418 -4.017 1.00 84.81 82 VAL A O 1
ATOM 713 N N . ASN A 1 83 ? -0.774 4.151 -4.846 1.00 85.81 83 ASN A N 1
ATOM 714 C CA . ASN A 1 83 ? -1.052 5.123 -3.797 1.00 85.81 83 ASN A CA 1
ATOM 715 C C . ASN A 1 83 ? -2.207 4.595 -2.945 1.00 85.81 83 ASN A C 1
ATOM 717 O O . ASN A 1 83 ? -3.270 4.276 -3.479 1.00 85.81 83 ASN A O 1
ATOM 721 N N . ILE A 1 84 ? -1.984 4.476 -1.642 1.00 85.50 84 ILE A N 1
ATOM 722 C CA . ILE A 1 84 ? -2.995 4.096 -0.661 1.00 85.50 84 ILE A CA 1
ATOM 723 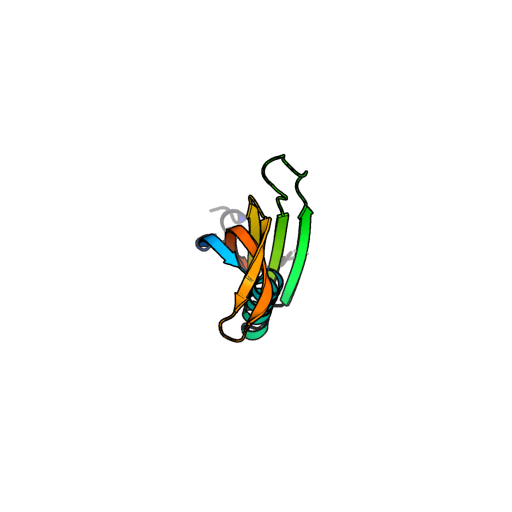C C . ILE A 1 84 ? -3.257 5.308 0.211 1.00 85.50 84 ILE A C 1
ATOM 725 O O . ILE A 1 84 ? -2.371 5.760 0.928 1.00 85.50 84 ILE A O 1
ATOM 729 N N . GLU A 1 85 ? -4.484 5.797 0.183 1.00 84.88 85 GLU A N 1
ATOM 730 C CA . GLU A 1 85 ? -4.937 6.892 1.025 1.00 84.88 85 GLU A CA 1
ATOM 731 C C . GLU A 1 85 ? -5.985 6.370 1.998 1.00 84.88 85 GLU A C 1
ATOM 733 O O . GLU A 1 85 ? -6.978 5.754 1.602 1.00 84.88 85 GLU A O 1
ATOM 738 N N . THR A 1 86 ? -5.769 6.610 3.286 1.00 83.56 86 THR A N 1
ATOM 739 C CA . THR A 1 86 ? -6.745 6.305 4.324 1.00 83.56 86 THR A CA 1
ATOM 740 C C . THR A 1 86 ? -7.357 7.583 4.874 1.00 83.56 86 THR A C 1
ATOM 742 O O . THR A 1 86 ? -6.679 8.592 5.078 1.00 83.56 86 THR A O 1
ATOM 745 N N . PHE A 1 87 ? -8.664 7.526 5.119 1.00 83.31 87 PHE A N 1
ATOM 746 C CA . PHE A 1 87 ? -9.458 8.635 5.639 1.00 83.31 87 PHE A CA 1
ATOM 747 C C . PHE A 1 87 ? -10.295 8.187 6.834 1.00 83.31 87 PHE A C 1
ATOM 749 O O . PHE A 1 87 ? -10.758 7.041 6.888 1.00 83.31 87 PHE A O 1
ATOM 756 N N . ASP A 1 88 ? -10.535 9.125 7.755 1.00 82.81 88 ASP A N 1
ATOM 757 C CA . ASP A 1 88 ? -11.364 8.947 8.953 1.00 82.81 88 ASP A CA 1
ATOM 758 C C . ASP A 1 88 ? -10.994 7.692 9.767 1.00 82.81 88 ASP A C 1
ATOM 760 O O . ASP A 1 88 ? -11.875 6.978 10.256 1.00 82.81 88 ASP A O 1
ATOM 764 N N . MET A 1 89 ? -9.696 7.381 9.882 1.00 82.50 89 MET A N 1
ATOM 765 C CA . MET A 1 89 ? -9.250 6.201 10.621 1.00 82.50 89 MET A CA 1
ATOM 766 C C . MET A 1 89 ? -9.560 6.332 12.115 1.00 82.50 89 MET A C 1
ATOM 768 O O . MET A 1 89 ? -9.183 7.311 12.764 1.00 82.50 89 MET A O 1
ATOM 772 N N . ARG A 1 90 ? -10.230 5.314 12.660 1.00 82.50 90 ARG A N 1
ATOM 773 C CA . ARG A 1 90 ? -10.497 5.139 14.090 1.00 82.50 90 ARG A CA 1
ATOM 774 C C . ARG A 1 90 ? -10.155 3.723 14.510 1.00 82.50 90 ARG A C 1
ATOM 776 O O . ARG A 1 90 ? -10.555 2.773 13.838 1.00 82.50 90 ARG A O 1
ATOM 783 N N . ASP A 1 91 ? -9.496 3.588 15.648 1.00 84.31 91 ASP A N 1
ATOM 784 C CA . ASP A 1 91 ? -9.224 2.279 16.226 1.00 84.31 91 ASP A CA 1
ATOM 785 C C . ASP A 1 91 ? -10.509 1.702 16.823 1.00 84.31 91 ASP A C 1
ATOM 787 O O . ASP A 1 91 ? -11.233 2.366 17.569 1.00 84.31 91 ASP A O 1
ATOM 791 N N . VAL A 1 92 ? -10.811 0.458 16.468 1.00 86.38 92 VAL A N 1
ATOM 792 C CA . VAL A 1 92 ? -11.940 -0.307 16.991 1.00 86.38 92 VAL A CA 1
ATOM 793 C C . VAL A 1 92 ? -11.441 -1.644 17.520 1.00 86.38 92 VAL A C 1
ATOM 795 O O . VAL A 1 92 ? -10.595 -2.298 16.914 1.00 86.38 92 VAL A O 1
ATOM 798 N N . GLU A 1 93 ? -11.974 -2.074 18.656 1.00 85.00 93 GLU A N 1
ATOM 799 C CA . GLU A 1 93 ? -11.741 -3.426 19.155 1.00 85.00 93 GLU A CA 1
ATOM 800 C C . GLU A 1 93 ? -12.837 -4.343 18.620 1.00 85.00 93 GLU A C 1
ATOM 802 O O . GLU A 1 93 ? -14.024 -4.124 18.868 1.00 85.00 93 GLU A O 1
ATOM 807 N N . VAL A 1 94 ? -12.44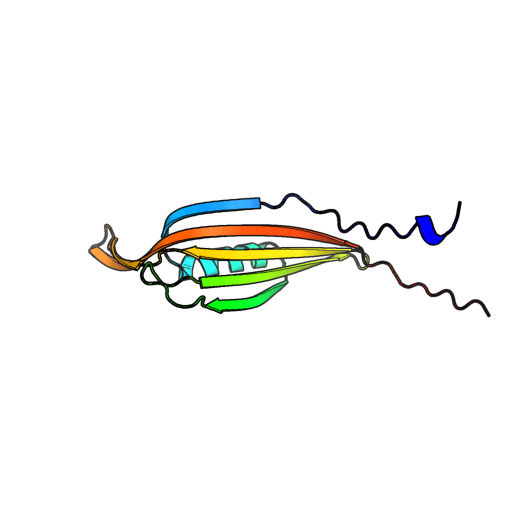1 -5.368 17.868 1.00 82.00 94 VAL A N 1
ATOM 808 C CA . VAL A 1 94 ? -13.357 -6.386 17.353 1.00 82.00 94 VAL A CA 1
ATOM 809 C C . VAL A 1 94 ? -13.159 -7.661 18.156 1.00 82.00 94 VAL A C 1
ATOM 811 O O . VAL A 1 94 ? -12.035 -8.140 18.313 1.00 82.00 94 VAL A O 1
ATOM 814 N N . VAL A 1 95 ? -14.261 -8.206 18.670 1.00 81.19 95 VAL A N 1
ATOM 815 C CA . VAL A 1 95 ? -14.291 -9.534 19.285 1.00 81.19 95 VAL A CA 1
ATOM 816 C C . VAL A 1 95 ? -14.490 -10.552 18.170 1.00 81.19 95 VAL A C 1
ATOM 818 O O . VAL A 1 95 ? -15.526 -10.568 17.504 1.00 81.19 95 VAL A O 1
ATOM 821 N N . LEU A 1 96 ? -13.469 -11.366 17.937 1.00 77.12 96 LEU A N 1
ATOM 822 C CA . LEU A 1 96 ? -13.524 -12.486 17.011 1.00 77.12 96 LEU A CA 1
ATOM 823 C C . LEU A 1 96 ? -14.397 -13.615 17.598 1.00 77.12 96 LEU A C 1
ATOM 825 O O . LEU A 1 96 ? -14.685 -13.653 18.795 1.00 77.12 96 LEU A O 1
ATOM 829 N N . LYS A 1 97 ? -14.861 -14.541 16.749 1.00 74.25 97 LYS A N 1
ATOM 830 C CA . LYS A 1 97 ? -15.769 -15.637 17.159 1.00 74.25 97 LYS A CA 1
ATOM 831 C C . LYS A 1 97 ? -15.157 -16.597 18.192 1.00 74.25 97 LYS A C 1
ATOM 833 O O . LYS A 1 97 ? -15.892 -17.300 18.872 1.00 74.25 97 LYS A O 1
ATOM 838 N N . ASP A 1 98 ? -13.837 -16.619 18.290 1.00 79.44 98 ASP A N 1
ATOM 839 C CA . ASP A 1 98 ? -13.015 -17.361 19.250 1.00 79.44 98 ASP A CA 1
ATOM 840 C C . ASP A 1 98 ? -12.841 -16.624 20.599 1.00 79.44 98 ASP A C 1
ATOM 842 O O . ASP A 1 98 ? -12.213 -17.153 21.511 1.00 79.44 98 ASP A O 1
ATOM 846 N N . GLY A 1 99 ? -13.402 -15.417 20.746 1.00 79.56 99 GLY A N 1
ATOM 847 C CA . GLY A 1 99 ? -13.290 -14.587 21.949 1.00 79.56 99 GLY A CA 1
ATOM 848 C C . GLY A 1 99 ? -12.056 -13.681 21.973 1.00 79.56 99 GLY A C 1
ATOM 849 O O . GLY A 1 99 ? -11.902 -12.885 22.904 1.00 79.56 99 GLY A O 1
ATOM 850 N N . THR A 1 100 ? -11.198 -13.743 20.951 1.00 80.31 100 THR A N 1
ATOM 851 C CA . THR A 1 100 ? -9.989 -12.919 20.878 1.00 80.31 100 THR A CA 1
ATOM 852 C C . THR A 1 100 ? -10.353 -11.476 20.528 1.00 80.31 100 THR A C 1
ATOM 854 O O . THR A 1 100 ? -11.045 -11.208 19.544 1.00 80.31 100 THR A O 1
ATOM 857 N N . LYS A 1 101 ? -9.868 -10.514 21.321 1.00 81.81 101 LYS A N 1
ATOM 858 C CA . LYS A 1 101 ? -9.978 -9.085 21.000 1.00 81.81 101 LYS A CA 1
ATOM 859 C C . LYS A 1 101 ? -8.828 -8.687 20.087 1.00 81.81 101 LYS A C 1
ATOM 861 O O . LYS A 1 101 ? -7.672 -8.747 20.499 1.00 81.81 101 LYS A O 1
ATOM 866 N N . LYS A 1 102 ? -9.141 -8.247 18.870 1.00 82.94 102 LYS A N 1
ATOM 867 C CA . LYS A 1 102 ? -8.151 -7.697 17.940 1.00 82.94 102 LYS A CA 1
ATOM 868 C C . LYS A 1 102 ? -8.428 -6.215 17.722 1.00 82.94 102 LYS A C 1
ATOM 870 O O . LYS A 1 102 ? -9.566 -5.819 17.466 1.00 82.94 102 LYS A O 1
ATOM 875 N N . LYS A 1 103 ? -7.383 -5.394 17.835 1.00 83.25 103 LYS A N 1
ATOM 876 C CA . LYS A 1 103 ? -7.445 -3.988 17.430 1.00 83.25 103 LYS A CA 1
ATOM 877 C C . LYS A 1 103 ? -7.451 -3.940 15.909 1.00 83.25 103 LYS A C 1
ATOM 879 O O . LYS A 1 103 ? -6.552 -4.480 15.275 1.00 83.25 103 LYS A O 1
ATOM 884 N N . MET A 1 104 ? -8.479 -3.331 15.342 1.00 86.19 104 MET A N 1
ATOM 885 C CA . MET A 1 104 ? -8.621 -3.115 13.909 1.00 86.19 104 MET A CA 1
ATOM 886 C C . MET A 1 104 ? -8.841 -1.631 13.642 1.00 86.19 104 MET A C 1
ATOM 888 O O . MET A 1 104 ? -9.313 -0.894 14.507 1.00 86.19 104 MET A O 1
ATOM 892 N N . ALA A 1 105 ? -8.535 -1.191 12.429 1.00 85.56 105 ALA A N 1
ATOM 893 C CA . ALA A 1 105 ? -8.841 0.157 11.990 1.00 85.56 105 ALA A CA 1
ATOM 894 C C . ALA A 1 105 ? -10.204 0.170 11.293 1.00 85.56 105 ALA A C 1
ATOM 896 O O . ALA A 1 105 ? -10.499 -0.661 10.436 1.00 85.56 105 ALA A O 1
ATOM 897 N N . LYS A 1 106 ? -11.056 1.133 11.636 1.00 86.81 106 LYS A N 1
ATOM 898 C CA . LYS A 1 106 ? -12.280 1.443 10.898 1.00 86.81 106 LYS A CA 1
ATOM 899 C 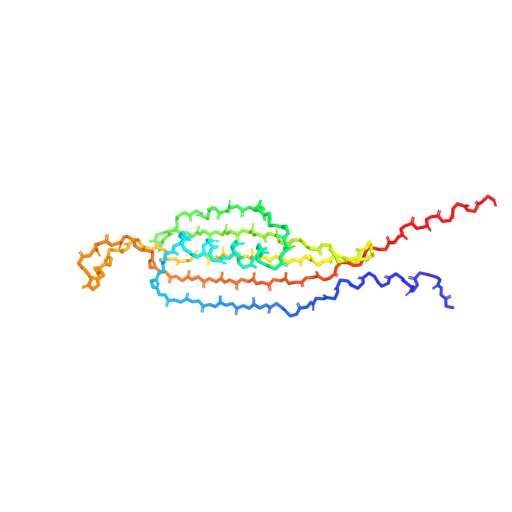C . LYS A 1 106 ? -12.083 2.752 10.158 1.00 86.81 106 LYS A C 1
ATOM 901 O O . LYS A 1 106 ? -11.738 3.754 10.775 1.00 86.81 106 LYS A O 1
ATOM 906 N N . GLY A 1 107 ? -12.352 2.761 8.860 1.00 87.69 107 GLY A N 1
ATOM 907 C CA . GLY A 1 107 ? -12.176 3.962 8.050 1.00 87.69 107 GLY A CA 1
ATOM 908 C C . GLY A 1 107 ? -12.576 3.770 6.596 1.00 87.69 107 GLY A C 1
ATOM 909 O O . GLY A 1 107 ? -13.345 2.865 6.245 1.00 87.69 107 GLY A 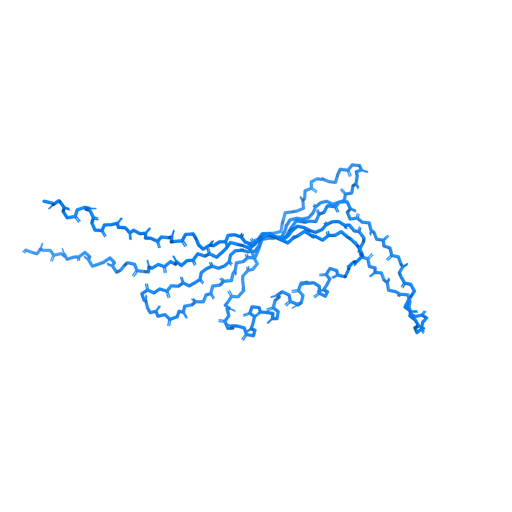O 1
ATOM 910 N N . ARG A 1 108 ? -12.048 4.645 5.744 1.00 87.19 108 ARG A N 1
ATOM 911 C CA . ARG A 1 108 ? -12.131 4.531 4.286 1.00 87.19 108 ARG A CA 1
ATOM 912 C C . ARG A 1 108 ? -10.725 4.359 3.732 1.00 87.19 108 ARG A C 1
ATOM 914 O O . ARG A 1 108 ? -9.822 5.063 4.168 1.00 87.19 108 ARG A O 1
ATOM 921 N N . ILE A 1 109 ? -10.565 3.452 2.776 1.00 88.25 109 ILE A N 1
ATOM 922 C CA . ILE A 1 109 ? -9.313 3.237 2.051 1.00 88.25 109 ILE A CA 1
ATOM 923 C C . ILE A 1 109 ? -9.569 3.480 0.577 1.00 88.25 109 ILE A C 1
ATOM 925 O O . ILE A 1 109 ? -10.495 2.904 -0.002 1.00 88.25 109 ILE A O 1
ATOM 929 N N . TRP A 1 110 ? -8.736 4.314 -0.022 1.00 87.06 110 TRP A N 1
ATOM 930 C CA . TRP A 1 110 ? -8.681 4.554 -1.450 1.00 87.06 110 TRP A CA 1
ATOM 931 C C . TRP A 1 110 ? -7.343 4.045 -1.964 1.00 87.06 110 TRP A C 1
ATOM 933 O O . TRP A 1 110 ? -6.291 4.495 -1.527 1.00 87.06 110 TRP A O 1
ATOM 943 N N . ILE A 1 111 ? -7.384 3.090 -2.885 1.00 86.56 111 ILE A N 1
ATOM 944 C CA . ILE A 1 111 ? -6.195 2.549 -3.535 1.00 86.56 111 ILE A CA 1
ATOM 945 C C . ILE A 1 111 ? -6.246 2.963 -4.994 1.00 86.56 111 ILE A C 1
ATOM 947 O O . ILE A 1 111 ? -7.189 2.632 -5.715 1.00 86.56 111 ILE A O 1
ATOM 951 N N . GLN A 1 112 ? -5.218 3.675 -5.428 1.00 86.62 112 GLN A N 1
ATOM 952 C CA . GLN A 1 112 ? -5.002 4.025 -6.817 1.00 86.62 112 GLN A CA 1
ATOM 953 C C . GLN A 1 112 ? -3.788 3.262 -7.332 1.00 86.62 112 GLN A C 1
ATOM 955 O O . GLN A 1 112 ? -2.666 3.487 -6.884 1.00 86.62 112 GLN A O 1
ATOM 960 N N . GLN A 1 113 ? -4.005 2.396 -8.314 1.00 84.25 113 GLN A N 1
ATOM 961 C CA . GLN A 1 113 ? -2.936 1.714 -9.028 1.00 84.25 113 GLN A CA 1
ATOM 962 C C . GLN A 1 113 ? -2.781 2.329 -10.416 1.00 84.25 113 GLN A C 1
ATOM 964 O O . GLN A 1 113 ? -3.688 2.256 -11.245 1.00 84.25 113 GLN A O 1
ATOM 969 N N . LYS A 1 114 ? -1.602 2.884 -10.692 1.00 84.12 114 LYS A N 1
ATOM 970 C CA . LYS A 1 114 ? -1.199 3.356 -12.016 1.00 84.12 114 LYS A CA 1
ATOM 971 C C . LYS A 1 114 ? -0.068 2.480 -12.530 1.00 84.12 114 LYS A C 1
ATOM 973 O O . LYS A 1 114 ? 1.041 2.530 -12.004 1.00 84.12 114 LYS A O 1
ATOM 978 N N . SER A 1 115 ? -0.327 1.699 -13.570 1.00 78.56 115 SER A N 1
ATOM 979 C CA . SER A 1 115 ? 0.728 0.989 -14.289 1.00 78.56 115 SER A CA 1
ATOM 980 C C . SER A 1 115 ? 1.195 1.793 -15.499 1.00 78.56 115 SER A C 1
ATOM 982 O O . SER A 1 115 ? 0.424 2.502 -16.151 1.00 78.56 115 SER A O 1
ATOM 984 N N . MET A 1 116 ? 2.484 1.695 -15.782 1.00 76.00 116 MET A N 1
ATOM 985 C CA . MET A 1 116 ? 3.144 2.331 -16.907 1.00 76.00 116 MET A CA 1
ATOM 986 C C . MET A 1 116 ? 4.151 1.348 -17.490 1.00 76.00 116 MET A C 1
ATOM 988 O O . MET A 1 116 ? 4.902 0.690 -16.764 1.00 76.00 116 MET A O 1
ATOM 992 N N . ARG A 1 117 ? 4.156 1.244 -18.817 1.00 70.44 117 ARG A N 1
ATOM 993 C CA . ARG A 1 117 ? 5.227 0.573 -19.546 1.00 70.44 117 ARG A CA 1
ATOM 994 C C . ARG A 1 117 ? 6.238 1.635 -19.947 1.00 70.44 117 ARG A C 1
ATOM 996 O O . ARG A 1 117 ? 5.880 2.580 -20.639 1.00 70.44 117 ARG A O 1
ATOM 1003 N N . VAL A 1 118 ? 7.478 1.464 -19.512 1.00 70.00 118 VAL A N 1
ATOM 1004 C CA . VAL A 1 118 ? 8.594 2.331 -19.881 1.00 70.00 118 VAL A CA 1
ATOM 1005 C C . VAL A 1 118 ? 9.447 1.559 -20.877 1.00 70.00 118 VAL A C 1
ATOM 1007 O O . VAL A 1 118 ? 10.058 0.551 -20.524 1.00 70.00 118 VAL A O 1
ATOM 1010 N N . SER A 1 119 ? 9.459 1.983 -22.139 1.00 62.19 119 SER A N 1
ATOM 1011 C CA . SER A 1 119 ? 10.411 1.471 -23.125 1.00 62.19 119 SER A CA 1
ATOM 1012 C C . SER A 1 119 ? 11.747 2.189 -22.952 1.00 62.19 119 SER A C 1
ATOM 1014 O O . SER A 1 119 ? 11.824 3.406 -23.100 1.00 62.19 119 SER A O 1
ATOM 1016 N N . GLY A 1 120 ? 12.801 1.438 -22.643 1.00 51.44 120 GLY A N 1
ATOM 1017 C CA . GLY A 1 120 ? 14.175 1.914 -22.682 1.00 51.44 120 GLY A CA 1
ATOM 1018 C C . GLY A 1 120 ? 14.578 2.175 -24.128 1.00 51.44 120 GLY A C 1
ATOM 1019 O O . GLY A 1 120 ? 15.050 1.277 -24.820 1.00 51.44 120 GLY A O 1
ATOM 1020 N N . GLY A 1 121 ? 14.375 3.407 -24.593 1.00 40.66 121 GLY A N 1
ATOM 1021 C CA . GLY A 1 121 ? 15.012 3.892 -25.806 1.00 40.66 121 GLY A CA 1
ATOM 1022 C C . GLY A 1 121 ? 16.522 3.853 -25.602 1.00 40.66 121 GLY A C 1
ATOM 1023 O O . GLY A 1 121 ? 17.067 4.576 -24.768 1.00 40.66 121 GLY A O 1
ATOM 1024 N N . MET A 1 122 ? 17.202 2.979 -26.337 1.00 33.91 122 MET A N 1
ATOM 1025 C CA . MET A 1 122 ? 18.651 3.006 -26.450 1.00 33.91 122 MET A CA 1
ATOM 1026 C C . MET A 1 122 ? 19.018 4.384 -27.012 1.00 33.91 122 MET A C 1
ATOM 1028 O O . MET A 1 122 ? 18.737 4.667 -28.175 1.00 33.91 122 MET A O 1
ATOM 1032 N N . ASN A 1 123 ? 19.620 5.250 -26.192 1.00 36.16 123 ASN A N 1
ATOM 1033 C CA . ASN A 1 123 ? 20.348 6.426 -26.666 1.00 36.16 123 ASN A CA 1
ATOM 1034 C C . ASN A 1 123 ? 21.556 5.922 -27.473 1.00 36.16 123 ASN A C 1
ATOM 1036 O O . ASN A 1 123 ? 22.694 5.938 -27.010 1.00 36.16 123 ASN A O 1
ATOM 1040 N N . CYS A 1 124 ? 21.309 5.424 -28.683 1.00 30.08 124 CYS A N 1
ATOM 1041 C CA . CYS A 1 124 ? 22.337 5.256 -29.688 1.00 30.08 124 CYS A CA 1
ATOM 1042 C C . CYS A 1 124 ? 22.590 6.653 -30.257 1.00 30.08 124 CYS A C 1
ATOM 1044 O O . CYS A 1 124 ? 22.067 7.033 -31.301 1.00 30.08 124 CYS A O 1
ATOM 1046 N N . ILE A 1 125 ? 23.359 7.455 -29.516 1.00 31.72 125 ILE A N 1
ATOM 1047 C CA . ILE A 1 125 ? 24.067 8.582 -30.110 1.00 31.72 125 ILE A CA 1
ATOM 1048 C C . ILE A 1 125 ? 25.067 7.932 -31.062 1.00 31.72 125 ILE A C 1
ATOM 1050 O O . ILE A 1 125 ? 26.159 7.530 -30.659 1.00 31.72 125 ILE A O 1
ATOM 1054 N N . ILE A 1 126 ? 24.665 7.766 -32.321 1.00 30.00 126 ILE A N 1
ATOM 1055 C CA . ILE A 1 126 ? 25.594 7.541 -33.418 1.00 30.00 126 ILE A CA 1
ATOM 1056 C C . ILE A 1 126 ? 26.462 8.800 -33.439 1.00 30.00 126 ILE A C 1
ATOM 1058 O O . ILE A 1 126 ? 26.062 9.841 -33.957 1.00 30.00 126 ILE A O 1
ATOM 1062 N N . LYS A 1 127 ? 27.632 8.735 -32.795 1.00 29.50 127 LYS A N 1
ATOM 1063 C CA . LYS A 1 127 ? 28.727 9.656 -33.084 1.00 29.50 127 LYS A CA 1
ATOM 1064 C C . LYS A 1 127 ? 29.108 9.401 -34.539 1.00 29.50 127 LYS A C 1
ATOM 1066 O O . LYS A 1 127 ? 29.810 8.438 -34.832 1.00 29.50 127 LYS A O 1
ATOM 1071 N N . LEU A 1 128 ? 28.578 10.223 -35.437 1.00 30.36 128 LEU A N 1
ATOM 1072 C CA . LEU A 1 128 ? 29.113 10.367 -36.781 1.00 30.36 128 LEU A CA 1
ATOM 1073 C C . LEU A 1 128 ? 30.461 11.090 -36.635 1.00 30.36 128 LEU A C 1
ATOM 1075 O O . LEU A 1 128 ? 30.497 12.213 -36.128 1.00 30.36 128 LEU A O 1
ATOM 1079 N N . TYR A 1 129 ? 31.544 10.389 -36.977 1.00 36.00 129 TYR A N 1
ATOM 1080 C CA . TYR A 1 129 ? 32.825 10.998 -37.339 1.00 36.00 129 TYR A CA 1
ATOM 1081 C C . TYR A 1 129 ? 32.755 11.475 -38.787 1.00 36.00 129 TYR A C 1
ATOM 1083 O O . TYR A 1 129 ? 32.088 10.777 -39.588 1.00 36.00 129 TYR A O 1
#

Foldseek 3Di:
DDPVVPPCQCQPWDDKDKDKDFFKAAPVVVVVVVVVVLVVVVWDKDWDDWDFDPADPQGTKIKTWMWTWDDPDPFKIKIKIKIKIWGSWDWDWDQDPVRDTDTIIGTMIMIIIIMTMGTPDPPPPPPDD

Sequence (129 aa):
MKPEDFLHNVEAPTMTVYVQYKGVFDMQELYETIADFFRQKKFKFYEKQNRLRRPSPFGAELAHNFEARRKVEDYYEWVVNVNIETFDMRDVEVVLKDGTKKKMAKGRIWIQQKSMRVSGGMNCIIKLY

Radius of gyration: 20.71 Å; chains: 1; bounding box: 49×34×65 Å

pLDDT: mean 73.76, std 16.17, range [29.5, 88.94]

Secondary structure (DSSP, 8-state):
--GGGG-----EEPPPEEEEEEEEE-HHHHHHHHHHHHHHTT-EEEEEEEEEEEEETTEEEEEEEEEEEEEEETTEEEEEEEEEEEEEEEEEEEE-TTS-EEEEEEEEEEEEEEEEEEE----------